Protein AF-A0A1J3E693-F1 (afdb_monomer_lite)

InterPro domains:
  IPR024088 Tyrosine-tRNA ligase, bacterial-type [PTHR11766] (1-87)

pLDDT: mean 84.68, std 16.0, range [36.47, 97.88]

Foldseek 3Di:
DLLVLCVPQAPDDPVVSVVVVVLVPDPPRDPCPSVVVSCLRNQCVPPNPVSSVLVVLLVQQPDPPDPDPDDPVSCVVVVVVDPDDDD

Radius of gyration: 16.08 Å; chains: 1; bounding box: 40×28×39 Å

Sequence (87 aa):
DVLRFLKTLTFLSLDEIKVLEDQMGKPGYVPNTAQIKLAEEVTRFVHGEEGLKEAIKATEALRPGAETKLDWNLIERIAEDIPSCSL

Structure (mmCIF, N/CA/C/O backbone):
data_AF-A0A1J3E693-F1
#
_entry.id   AF-A0A1J3E693-F1
#
loop_
_atom_site.group_PDB
_atom_site.id
_atom_site.type_symbol
_atom_site.label_atom_id
_atom_site.label_alt_id
_atom_site.label_comp_id
_atom_site.label_asym_id
_atom_site.label_entity_id
_atom_site.label_seq_id
_atom_site.pdbx_PDB_ins_code
_atom_site.Cartn_x
_atom_site.Cartn_y
_atom_site.Cartn_z
_atom_site.occupancy
_atom_site.B_iso_or_equiv
_atom_site.auth_seq_id
_atom_site.auth_comp_id
_atom_site.auth_asym_id
_atom_site.auth_atom_id
_atom_site.pdbx_PDB_model_num
ATOM 1 N N . ASP A 1 1 ? -5.306 12.387 2.841 1.00 91.88 1 ASP A N 1
ATOM 2 C CA . ASP A 1 1 ? -5.936 11.686 1.693 1.00 91.88 1 ASP A CA 1
ATOM 3 C C . ASP A 1 1 ? -5.811 10.169 1.670 1.00 91.88 1 ASP A C 1
ATOM 5 O O . ASP A 1 1 ? -6.769 9.524 1.267 1.00 91.88 1 ASP A O 1
ATOM 9 N N . VAL A 1 2 ? -4.688 9.580 2.093 1.00 95.69 2 VAL A N 1
ATOM 10 C CA . VAL A 1 2 ? -4.412 8.139 1.907 1.00 95.69 2 VAL A CA 1
ATOM 11 C C . VAL A 1 2 ? -5.540 7.194 2.354 1.00 95.69 2 VAL A C 1
ATOM 13 O O . VAL A 1 2 ? -5.914 6.306 1.599 1.00 95.69 2 VAL A O 1
ATOM 16 N N . LEU A 1 3 ? -6.168 7.430 3.513 1.00 96.06 3 LEU A N 1
ATOM 17 C CA . LEU A 1 3 ? -7.280 6.600 3.999 1.00 96.06 3 LEU A CA 1
ATOM 18 C C . LEU A 1 3 ? -8.520 6.676 3.097 1.00 96.06 3 LEU A C 1
ATOM 20 O O . LEU A 1 3 ? -9.193 5.674 2.880 1.00 96.06 3 LEU A O 1
ATOM 24 N N . ARG A 1 4 ? -8.816 7.855 2.535 1.00 97.06 4 ARG A N 1
ATOM 25 C CA . ARG A 1 4 ? -9.909 8.031 1.567 1.00 97.06 4 ARG A CA 1
ATOM 26 C C . ARG A 1 4 ? -9.611 7.263 0.282 1.00 97.06 4 ARG A C 1
ATOM 28 O O . ARG A 1 4 ? -10.507 6.622 -0.259 1.00 97.06 4 ARG A O 1
ATOM 35 N N . PHE A 1 5 ? -8.367 7.303 -0.186 1.00 97.75 5 PHE A N 1
ATOM 36 C CA . PHE A 1 5 ? -7.954 6.559 -1.372 1.00 97.75 5 PHE A CA 1
ATOM 37 C C . PHE A 1 5 ? -7.979 5.050 -1.154 1.00 97.75 5 PHE A C 1
ATOM 39 O O . PHE A 1 5 ? -8.518 4.359 -2.008 1.00 97.75 5 PHE A O 1
ATOM 46 N N . LEU A 1 6 ? -7.534 4.546 -0.000 1.00 97.50 6 LEU A N 1
ATOM 47 C CA . LEU A 1 6 ? -7.683 3.127 0.344 1.00 97.50 6 LEU A CA 1
ATOM 48 C C . LEU A 1 6 ? -9.155 2.692 0.260 1.00 97.50 6 LEU A C 1
ATOM 50 O O . LEU A 1 6 ? -9.461 1.701 -0.391 1.00 97.50 6 LEU A O 1
ATOM 54 N N . LYS A 1 7 ? -10.081 3.490 0.808 1.00 97.25 7 LYS A N 1
ATOM 55 C CA . LYS A 1 7 ? -11.529 3.203 0.763 1.00 97.25 7 LYS A CA 1
ATOM 56 C C . LYS A 1 7 ? -12.147 3.270 -0.642 1.00 97.25 7 LYS A C 1
ATOM 58 O O . LYS A 1 7 ? -13.224 2.723 -0.837 1.00 97.25 7 LYS A O 1
ATOM 63 N N . THR A 1 8 ? -11.525 3.977 -1.589 1.00 97.00 8 THR A N 1
ATOM 64 C CA . THR A 1 8 ? -12.130 4.268 -2.909 1.00 97.00 8 THR A CA 1
ATOM 65 C C . THR A 1 8 ? -11.469 3.504 -4.056 1.00 97.00 8 THR A C 1
ATOM 67 O O . THR A 1 8 ? -12.125 3.208 -5.048 1.00 97.00 8 THR A O 1
ATOM 70 N N . LEU A 1 9 ? -10.170 3.220 -3.948 1.00 96.00 9 LEU A N 1
ATOM 71 C CA . LEU A 1 9 ? -9.339 2.680 -5.030 1.00 96.00 9 LEU A CA 1
ATOM 72 C C . LEU A 1 9 ? -8.885 1.239 -4.780 1.00 96.00 9 LEU A C 1
ATOM 74 O O . LEU A 1 9 ? -8.196 0.672 -5.621 1.00 96.00 9 LEU A O 1
ATOM 78 N N . THR A 1 10 ? -9.222 0.658 -3.628 1.00 96.38 10 THR A N 1
ATOM 79 C CA . THR A 1 10 ? -8.796 -0.697 -3.259 1.00 96.38 10 THR A CA 1
ATOM 80 C C . THR A 1 10 ? -9.986 -1.542 -2.826 1.00 96.38 10 THR A C 1
ATOM 82 O O . THR A 1 10 ? -11.046 -1.018 -2.489 1.00 96.38 10 THR A O 1
ATOM 85 N N . PHE A 1 11 ? -9.788 -2.858 -2.813 1.00 95.62 11 PHE A N 1
ATOM 86 C CA . PHE A 1 11 ? -10.773 -3.836 -2.344 1.00 95.62 11 PHE A CA 1
ATOM 87 C C . PHE A 1 11 ? -10.543 -4.260 -0.887 1.00 95.62 11 PHE A C 1
ATOM 89 O O . PHE A 1 11 ? -11.090 -5.271 -0.451 1.00 95.62 11 PHE A O 1
ATOM 96 N N . LEU A 1 12 ? -9.725 -3.514 -0.135 1.00 96.00 12 LEU A N 1
ATOM 97 C CA . LEU A 1 12 ? -9.510 -3.781 1.284 1.00 96.00 12 LEU A CA 1
ATOM 98 C C . LEU A 1 12 ? -10.810 -3.601 2.067 1.00 96.00 12 LEU A C 1
ATOM 100 O O . LEU A 1 12 ? -11.615 -2.705 1.789 1.00 96.00 12 LEU A O 1
ATOM 104 N N . SER A 1 13 ? -10.992 -4.433 3.087 1.00 97.50 13 SER A N 1
ATOM 105 C CA . SER A 1 13 ? -12.132 -4.292 3.984 1.00 97.50 13 SER A CA 1
ATOM 106 C C . SER A 1 13 ? -12.028 -3.006 4.812 1.00 97.50 13 SER A C 1
ATOM 108 O O . SER A 1 13 ? -10.941 -2.510 5.123 1.00 97.50 13 SER A O 1
ATOM 110 N N . LEU A 1 14 ? -13.178 -2.461 5.221 1.00 96.06 14 LEU A N 1
ATOM 111 C CA . LEU A 1 14 ? -13.200 -1.280 6.087 1.00 96.06 14 LEU A CA 1
ATOM 112 C C . LEU A 1 14 ? -12.528 -1.541 7.442 1.00 96.06 14 LEU A C 1
ATOM 114 O O . LEU A 1 14 ? -11.955 -0.613 8.008 1.00 96.06 14 LEU A O 1
ATOM 118 N N . ASP A 1 15 ? -12.556 -2.783 7.929 1.00 97.31 15 ASP A N 1
ATOM 119 C CA . ASP A 1 15 ? -11.879 -3.182 9.163 1.00 97.31 15 ASP A CA 1
ATOM 120 C C . ASP A 1 15 ? -10.353 -3.125 9.015 1.00 97.31 15 ASP A C 1
ATOM 122 O O . ASP A 1 15 ? -9.679 -2.567 9.880 1.00 97.31 15 ASP A O 1
ATOM 126 N N . GLU A 1 16 ? -9.793 -3.603 7.899 1.00 96.19 16 GLU A N 1
ATOM 127 C CA . GLU A 1 16 ? -8.353 -3.482 7.623 1.00 96.19 16 GLU A CA 1
ATOM 128 C C . GLU A 1 16 ? -7.912 -2.019 7.534 1.00 96.19 16 GLU A C 1
ATOM 130 O O . GLU A 1 16 ? -6.892 -1.627 8.110 1.00 96.19 16 GLU A O 1
ATOM 135 N N . ILE A 1 17 ? -8.704 -1.184 6.856 1.00 96.44 17 ILE A N 1
ATOM 136 C CA . ILE A 1 17 ? -8.419 0.251 6.744 1.00 96.44 17 ILE A CA 1
ATOM 137 C C . ILE A 1 17 ? -8.507 0.926 8.118 1.00 96.44 17 ILE A C 1
ATOM 139 O O . ILE A 1 17 ? -7.703 1.809 8.418 1.00 96.44 17 ILE A O 1
ATOM 143 N N . LYS A 1 18 ? -9.444 0.498 8.970 1.00 96.06 18 LYS A N 1
ATOM 144 C CA . LYS A 1 18 ? -9.586 1.008 10.337 1.00 96.06 18 LYS A CA 1
ATOM 145 C C . LYS A 1 18 ? -8.392 0.636 11.215 1.00 96.06 18 LYS A C 1
ATOM 147 O O . LYS A 1 18 ? -7.911 1.480 11.960 1.00 96.06 18 LYS A O 1
ATOM 152 N N . VAL A 1 19 ? -7.861 -0.582 11.092 1.00 95.19 19 VAL A N 1
ATOM 153 C CA . VAL A 1 19 ? -6.629 -0.974 11.800 1.00 95.19 19 VAL A CA 1
ATOM 154 C C . VAL A 1 19 ? -5.458 -0.078 11.393 1.00 95.19 19 VAL A C 1
ATOM 156 O O . VAL A 1 19 ? -4.708 0.374 12.258 1.00 95.19 19 VAL A O 1
ATOM 159 N N . LEU A 1 20 ? -5.318 0.216 10.098 1.00 94.31 20 LEU A N 1
ATOM 160 C CA . LEU A 1 20 ? -4.311 1.152 9.586 1.00 94.31 20 LEU A CA 1
ATOM 161 C C . LEU A 1 20 ? -4.501 2.569 10.145 1.00 94.31 20 LEU A C 1
ATOM 163 O O . LEU A 1 20 ? -3.536 3.181 10.600 1.00 94.31 20 LEU A O 1
ATOM 167 N N . GLU A 1 21 ? -5.734 3.072 10.156 1.00 95.06 21 GLU A N 1
ATOM 168 C CA . GLU A 1 21 ? -6.089 4.374 10.735 1.00 95.06 21 GLU A CA 1
ATOM 169 C C . GLU A 1 21 ? -5.742 4.447 12.232 1.00 95.06 21 GLU A C 1
ATOM 171 O O . GLU A 1 21 ? -5.081 5.390 12.671 1.00 95.06 21 GLU A O 1
ATOM 176 N N . ASP A 1 22 ? -6.080 3.411 13.000 1.00 94.75 22 ASP A N 1
ATOM 177 C CA . ASP A 1 22 ? -5.761 3.324 14.427 1.00 94.75 22 ASP A CA 1
ATOM 178 C C . ASP A 1 22 ? -4.247 3.232 14.677 1.00 94.75 22 ASP A C 1
ATOM 180 O O . ASP A 1 22 ? -3.740 3.767 15.667 1.00 94.75 22 ASP A O 1
ATOM 184 N N . GLN A 1 23 ? -3.502 2.541 13.808 1.00 93.44 23 GLN A N 1
ATOM 185 C CA . GLN A 1 23 ? -2.043 2.437 13.898 1.00 93.44 23 GLN A CA 1
ATOM 186 C C . GLN A 1 23 ? -1.350 3.770 13.619 1.00 93.44 23 GLN A C 1
ATOM 188 O O . GLN A 1 23 ? -0.371 4.079 14.295 1.00 93.44 23 GLN A O 1
ATOM 193 N N . MET A 1 24 ? -1.864 4.576 12.685 1.00 91.94 24 MET A N 1
ATOM 194 C CA . MET A 1 24 ? -1.307 5.896 12.363 1.00 91.94 24 MET A CA 1
ATOM 195 C C . MET A 1 24 ? -1.266 6.844 13.569 1.00 91.94 24 MET A C 1
ATOM 197 O O . MET A 1 24 ? -0.383 7.695 13.645 1.00 91.94 24 MET A O 1
ATOM 201 N N . GLY A 1 25 ? -2.196 6.695 14.517 1.00 89.00 25 GLY A N 1
ATOM 202 C CA . GLY A 1 25 ? -2.242 7.495 15.745 1.00 89.00 25 GLY A CA 1
ATOM 20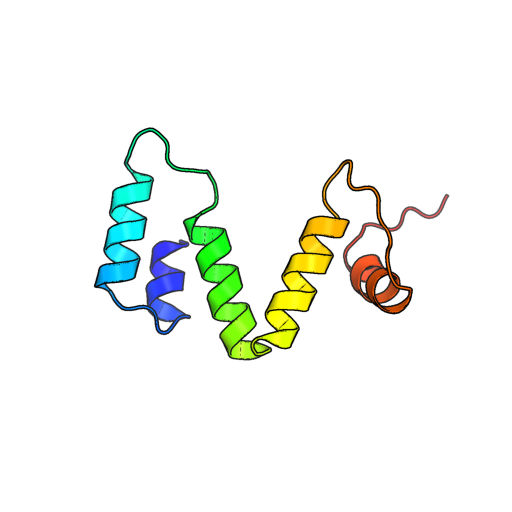3 C C . GLY A 1 25 ? -1.343 6.991 16.879 1.00 89.00 25 GLY A C 1
ATOM 204 O O . GLY A 1 25 ? -1.260 7.644 17.921 1.00 89.00 25 GLY A O 1
ATOM 205 N N . LYS A 1 26 ? -0.694 5.830 16.724 1.00 93.94 26 LYS A N 1
ATOM 206 C CA . LYS A 1 26 ? 0.069 5.186 17.802 1.00 93.94 26 LYS A CA 1
ATOM 207 C C . LYS A 1 26 ? 1.559 5.536 17.749 1.00 93.94 26 LYS A C 1
ATOM 209 O O . LYS A 1 26 ? 2.142 5.641 16.667 1.00 93.94 26 LYS A O 1
ATOM 214 N N . PRO A 1 27 ? 2.217 5.654 18.918 1.00 89.25 27 PRO A N 1
ATOM 215 C CA . PRO A 1 27 ? 3.668 5.753 18.970 1.00 89.25 27 PRO A CA 1
ATOM 216 C C . PRO A 1 27 ? 4.296 4.496 18.353 1.00 89.25 27 PRO A C 1
ATOM 218 O O . PRO A 1 27 ? 3.873 3.378 18.642 1.00 89.25 27 PRO A O 1
ATOM 221 N N . GLY A 1 28 ? 5.295 4.688 17.490 1.00 90.19 28 GLY A N 1
ATOM 222 C CA . GLY A 1 28 ? 5.935 3.602 16.738 1.00 90.19 28 GLY A CA 1
ATOM 223 C C . GLY A 1 28 ? 5.349 3.350 15.347 1.00 90.19 28 GLY A C 1
ATOM 224 O O . GLY A 1 28 ? 5.800 2.431 14.668 1.00 90.19 28 GLY A O 1
ATOM 225 N N . TYR A 1 29 ? 4.387 4.161 14.895 1.00 91.69 29 TYR A N 1
ATOM 226 C CA . TYR A 1 29 ? 3.942 4.121 13.505 1.00 91.69 29 TYR A CA 1
ATOM 227 C C . TYR A 1 29 ? 5.106 4.395 12.547 1.00 91.69 29 TYR A C 1
ATOM 229 O O . TYR A 1 29 ? 5.783 5.423 12.640 1.00 91.69 29 TYR A O 1
ATOM 237 N N . VAL A 1 30 ? 5.319 3.480 11.603 1.00 93.62 30 VAL A N 1
ATOM 238 C CA . VAL A 1 30 ? 6.326 3.654 10.558 1.00 93.62 30 VAL A CA 1
ATOM 239 C C . VAL A 1 30 ? 5.775 4.636 9.518 1.00 93.62 30 VAL A C 1
ATOM 241 O O . VAL A 1 30 ? 4.697 4.392 8.959 1.00 93.62 30 VAL A O 1
ATOM 244 N N . PRO A 1 31 ? 6.479 5.747 9.231 1.00 91.88 31 PRO A N 1
ATOM 245 C CA . PRO A 1 31 ? 6.047 6.697 8.217 1.00 91.88 31 PRO A CA 1
ATOM 246 C C . PRO A 1 31 ? 5.771 6.009 6.880 1.00 91.88 31 PRO A C 1
ATOM 248 O O . PRO A 1 31 ? 6.464 5.074 6.491 1.00 91.88 31 PRO A O 1
ATOM 251 N N . ASN A 1 32 ? 4.767 6.505 6.162 1.00 92.94 32 ASN A N 1
ATOM 252 C CA . ASN A 1 32 ? 4.364 6.018 4.841 1.00 92.94 32 ASN A CA 1
ATOM 253 C C . ASN A 1 32 ? 3.746 4.609 4.782 1.00 92.94 32 ASN A C 1
ATOM 255 O O . ASN A 1 32 ? 3.421 4.172 3.685 1.00 92.94 32 ASN A O 1
ATOM 259 N N . THR A 1 33 ? 3.506 3.919 5.904 1.00 95.06 33 THR A N 1
ATOM 260 C CA . THR A 1 33 ? 2.903 2.565 5.892 1.00 95.06 33 THR A CA 1
ATOM 261 C C . THR A 1 33 ? 1.591 2.508 5.101 1.00 95.06 33 THR A C 1
ATOM 263 O O . THR A 1 33 ? 1.439 1.681 4.204 1.00 95.06 33 THR A O 1
ATOM 266 N N . ALA A 1 34 ? 0.654 3.423 5.370 1.00 95.81 34 ALA A N 1
ATOM 267 C CA . ALA A 1 34 ? -0.613 3.488 4.642 1.00 95.81 34 ALA A CA 1
ATOM 268 C C . ALA A 1 34 ? -0.428 3.826 3.152 1.00 95.81 34 ALA A C 1
ATOM 270 O O . ALA A 1 34 ? -1.168 3.328 2.305 1.00 95.81 34 A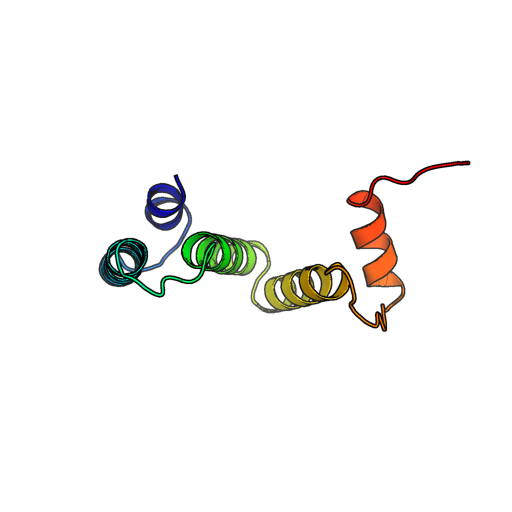LA A O 1
ATOM 271 N N . GLN A 1 35 ? 0.553 4.670 2.825 1.00 96.44 35 GLN A N 1
ATOM 272 C CA . GLN A 1 35 ? 0.863 5.075 1.455 1.00 96.44 35 GLN A CA 1
ATOM 273 C C . GLN A 1 35 ? 1.463 3.917 0.656 1.00 96.44 35 GLN A C 1
ATOM 275 O O . GLN A 1 35 ? 1.053 3.697 -0.480 1.00 96.44 35 GLN A O 1
ATOM 280 N N . ILE A 1 36 ? 2.377 3.157 1.263 1.00 95.81 36 ILE A N 1
ATOM 281 C CA . ILE A 1 36 ? 2.964 1.950 0.674 1.00 95.81 36 ILE A CA 1
ATOM 282 C C . ILE A 1 36 ? 1.859 0.930 0.414 1.00 95.81 36 ILE A C 1
ATOM 284 O O . ILE A 1 36 ? 1.718 0.470 -0.713 1.00 95.81 36 ILE A O 1
ATOM 288 N N . LYS A 1 37 ? 0.994 0.671 1.403 1.00 96.75 37 LYS A N 1
ATOM 289 C CA . LYS A 1 37 ? -0.132 -0.255 1.232 1.00 96.75 37 LYS A CA 1
ATOM 290 C C . LYS A 1 37 ? -1.056 0.162 0.084 1.00 96.75 37 LYS A C 1
ATOM 292 O O . LYS A 1 37 ? -1.456 -0.674 -0.716 1.00 96.75 37 LYS A O 1
ATOM 297 N N . LEU A 1 38 ? -1.372 1.454 -0.031 1.00 97.88 38 LEU A N 1
ATOM 298 C CA . LEU A 1 38 ? -2.166 1.973 -1.148 1.00 97.88 38 LEU A CA 1
ATOM 299 C C . LEU A 1 38 ? -1.473 1.732 -2.497 1.00 97.88 38 LEU A C 1
ATOM 301 O O . LEU A 1 38 ? -2.123 1.273 -3.433 1.00 97.88 38 LEU A O 1
ATOM 305 N N . ALA A 1 39 ? -0.177 2.038 -2.595 1.00 96.94 39 ALA A N 1
ATOM 306 C CA . ALA A 1 39 ? 0.594 1.835 -3.818 1.00 96.94 39 ALA A CA 1
ATOM 307 C C . ALA A 1 39 ? 0.646 0.352 -4.212 1.00 96.94 39 ALA A C 1
ATOM 309 O O . ALA A 1 39 ? 0.461 0.031 -5.385 1.00 96.94 39 ALA A O 1
ATOM 310 N N . GLU A 1 40 ? 0.821 -0.547 -3.243 1.00 96.94 40 GLU A N 1
ATOM 311 C CA . GLU A 1 40 ? 0.816 -1.993 -3.468 1.00 96.94 40 GLU A CA 1
ATOM 312 C C . GLU A 1 40 ? -0.526 -2.485 -4.013 1.00 96.94 40 GLU A C 1
ATOM 314 O O . GLU A 1 40 ? -0.555 -3.167 -5.037 1.00 96.94 40 GLU A O 1
ATOM 319 N N . GLU A 1 41 ? -1.639 -2.127 -3.365 1.00 97.69 41 GLU A N 1
ATOM 320 C CA . GLU A 1 41 ? -2.965 -2.599 -3.777 1.00 97.69 41 GLU A CA 1
ATOM 321 C C . GLU A 1 41 ? -3.368 -2.056 -5.151 1.00 97.69 41 GLU A C 1
ATOM 323 O O . GLU A 1 41 ? -3.879 -2.805 -5.983 1.00 97.69 41 GLU A O 1
ATOM 328 N N . VAL A 1 42 ? -3.103 -0.776 -5.425 1.00 97.25 42 VAL A N 1
ATOM 329 C CA . VAL A 1 42 ? -3.429 -0.173 -6.725 1.00 97.25 42 VAL A CA 1
ATOM 330 C C . VAL A 1 42 ? -2.548 -0.757 -7.830 1.00 97.25 42 VAL A C 1
ATOM 332 O O . VAL A 1 42 ? -3.059 -1.120 -8.890 1.00 97.25 42 VAL A O 1
ATOM 335 N N . T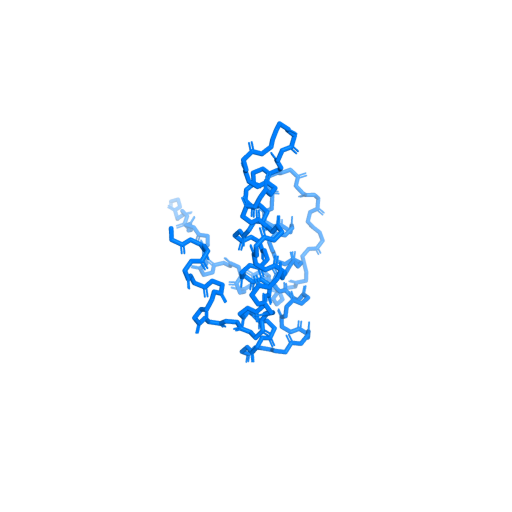HR A 1 43 ? -1.244 -0.916 -7.587 1.00 96.88 43 THR A N 1
ATOM 336 C CA . THR A 1 43 ? -0.328 -1.504 -8.577 1.00 96.88 43 THR A CA 1
ATOM 337 C C . THR A 1 43 ? -0.684 -2.959 -8.849 1.00 96.88 43 THR A C 1
ATOM 339 O O . THR A 1 43 ? -0.753 -3.356 -10.010 1.00 96.88 43 THR A O 1
ATOM 342 N N . ARG A 1 44 ? -0.995 -3.743 -7.808 1.00 97.00 44 ARG A N 1
ATOM 343 C CA . ARG A 1 44 ? -1.469 -5.124 -7.969 1.00 97.00 44 ARG A CA 1
ATOM 344 C C . ARG A 1 44 ? -2.774 -5.180 -8.752 1.00 97.00 44 ARG A C 1
ATOM 346 O O . ARG A 1 44 ? -2.936 -6.055 -9.597 1.00 97.00 44 ARG A O 1
ATOM 353 N N . PHE A 1 45 ? -3.697 -4.261 -8.489 1.00 95.62 45 PHE A N 1
ATOM 354 C CA . PHE A 1 45 ? -4.983 -4.235 -9.175 1.00 95.62 45 PHE A CA 1
ATOM 355 C C . PHE A 1 45 ? -4.843 -3.934 -10.675 1.00 95.62 45 PHE A C 1
ATOM 357 O O . PHE A 1 45 ? -5.506 -4.578 -11.484 1.00 95.62 45 PHE A O 1
ATOM 364 N N . VAL A 1 46 ? -3.967 -2.998 -11.055 1.00 97.12 46 VAL A N 1
ATOM 365 C CA . VAL A 1 46 ? -3.793 -2.580 -12.460 1.00 97.12 46 VAL A CA 1
ATOM 366 C C . VAL A 1 46 ? -2.815 -3.477 -13.228 1.00 97.12 46 VAL A C 1
ATOM 368 O O . VAL A 1 46 ? -3.053 -3.792 -14.392 1.00 97.12 46 VAL A O 1
ATOM 371 N N . HIS A 1 47 ? -1.718 -3.892 -12.592 1.00 94.31 47 HIS A N 1
ATOM 372 C CA . HIS A 1 47 ? -0.586 -4.563 -13.245 1.00 94.31 47 HIS A CA 1
ATOM 373 C C . HIS A 1 47 ? -0.384 -6.020 -12.803 1.00 94.31 47 HIS A C 1
ATOM 375 O O . HIS A 1 47 ? 0.531 -6.694 -13.284 1.00 94.31 47 HIS A O 1
ATOM 381 N N . GLY A 1 48 ? -1.226 -6.529 -11.902 1.00 95.38 48 GLY A N 1
ATOM 382 C CA . GLY A 1 48 ? -1.083 -7.865 -11.338 1.00 95.38 48 GLY A CA 1
ATOM 383 C C . GLY A 1 48 ? 0.120 -7.998 -10.402 1.00 95.38 48 GLY A C 1
ATOM 384 O O . GLY A 1 48 ? 0.838 -7.045 -10.098 1.00 95.38 48 GLY A O 1
ATOM 385 N N . GLU A 1 49 ? 0.347 -9.223 -9.936 1.00 96.56 49 GLU A N 1
ATOM 386 C CA . GLU A 1 49 ? 1.387 -9.515 -8.945 1.00 96.56 49 GLU A CA 1
ATOM 387 C C . GLU A 1 49 ? 2.810 -9.338 -9.504 1.00 96.56 49 GLU A C 1
ATOM 389 O O . GLU A 1 49 ? 3.706 -8.875 -8.802 1.00 96.56 49 GLU A O 1
ATOM 394 N N . GLU A 1 50 ? 3.027 -9.656 -10.783 1.00 93.81 50 GLU A N 1
ATOM 395 C CA . GLU A 1 50 ? 4.339 -9.491 -11.422 1.00 93.81 50 GLU A CA 1
ATOM 396 C C . GLU A 1 50 ? 4.703 -8.013 -11.604 1.00 93.81 50 GLU A C 1
ATOM 398 O O . GLU A 1 50 ? 5.831 -7.622 -11.303 1.00 93.81 50 GLU A O 1
ATOM 403 N N . GLY A 1 51 ? 3.738 -7.172 -11.996 1.00 93.50 51 GLY A N 1
ATOM 404 C CA . GLY A 1 51 ? 3.952 -5.728 -12.094 1.00 93.50 51 GLY A CA 1
ATOM 405 C C . GLY A 1 51 ? 4.244 -5.084 -10.739 1.00 93.50 51 GLY A C 1
ATOM 406 O O . GLY A 1 51 ? 5.121 -4.228 -10.639 1.00 93.50 51 GLY A O 1
ATOM 407 N N . LEU A 1 52 ? 3.582 -5.549 -9.673 1.00 95.88 52 LEU A N 1
ATOM 408 C CA . LEU A 1 52 ? 3.897 -5.114 -8.313 1.00 95.88 52 LEU A CA 1
ATOM 409 C C . LEU A 1 52 ? 5.340 -5.464 -7.922 1.00 95.88 52 LEU A C 1
ATOM 411 O O . LEU A 1 52 ? 6.071 -4.604 -7.429 1.00 95.88 52 LEU A O 1
ATOM 415 N N . LYS A 1 53 ? 5.773 -6.708 -8.157 1.00 94.12 53 LYS A N 1
ATOM 416 C CA . LYS A 1 53 ? 7.147 -7.139 -7.846 1.00 94.12 53 LYS A CA 1
ATOM 417 C C . LYS A 1 53 ? 8.188 -6.315 -8.593 1.00 94.12 53 LYS A C 1
ATOM 419 O O . LYS A 1 53 ? 9.220 -5.975 -8.018 1.00 94.12 53 LYS A O 1
ATOM 424 N N . GLU A 1 54 ? 7.939 -6.015 -9.863 1.00 92.31 54 GLU A N 1
ATOM 425 C CA . GLU A 1 54 ? 8.835 -5.182 -10.662 1.00 92.31 54 GLU A CA 1
ATOM 426 C C . GLU A 1 54 ? 8.918 -3.754 -10.106 1.00 92.31 54 GLU A C 1
ATOM 428 O O . GLU A 1 54 ? 10.021 -3.245 -9.907 1.00 92.31 54 GLU A O 1
ATOM 433 N N . ALA A 1 55 ? 7.779 -3.143 -9.766 1.00 91.50 55 ALA A N 1
ATOM 434 C CA . ALA A 1 55 ? 7.733 -1.801 -9.185 1.00 91.50 55 ALA A CA 1
ATOM 435 C C . ALA A 1 55 ? 8.472 -1.714 -7.836 1.00 91.50 55 ALA A C 1
ATOM 437 O O . ALA A 1 55 ? 9.199 -0.747 -7.587 1.00 91.50 55 ALA A O 1
ATOM 438 N N . ILE A 1 56 ? 8.344 -2.738 -6.984 1.00 92.12 56 ILE A N 1
ATOM 439 C CA . ILE A 1 56 ? 9.080 -2.820 -5.713 1.00 92.12 56 ILE A CA 1
ATOM 440 C C . ILE A 1 56 ? 10.586 -2.898 -5.982 1.00 92.12 56 ILE A C 1
ATOM 442 O O . ILE A 1 56 ? 11.340 -2.095 -5.434 1.00 92.12 56 ILE A O 1
ATOM 446 N N . LYS A 1 57 ? 11.024 -3.791 -6.880 1.00 90.00 57 LYS A N 1
ATOM 447 C CA . LYS A 1 57 ? 12.446 -3.920 -7.247 1.00 90.00 57 LYS A CA 1
ATOM 448 C C . LYS A 1 57 ? 13.022 -2.618 -7.803 1.00 90.00 57 LYS A C 1
ATOM 450 O O . LYS A 1 57 ? 14.128 -2.240 -7.428 1.00 90.00 57 LYS A O 1
ATOM 455 N N . ALA A 1 58 ? 12.280 -1.931 -8.673 1.00 87.31 58 ALA A N 1
ATOM 456 C CA . ALA A 1 58 ? 12.682 -0.637 -9.219 1.00 87.31 58 ALA A CA 1
ATOM 457 C C . ALA A 1 58 ? 12.874 0.402 -8.104 1.00 87.31 58 ALA A C 1
ATOM 459 O O . ALA A 1 58 ? 13.906 1.069 -8.034 1.00 87.31 58 ALA A O 1
ATOM 460 N N . THR A 1 59 ? 11.907 0.485 -7.187 1.00 87.88 59 THR A N 1
ATOM 461 C CA . THR A 1 59 ? 11.933 1.414 -6.048 1.00 87.88 59 THR A CA 1
ATOM 462 C C . THR A 1 59 ? 13.107 1.131 -5.106 1.00 87.88 59 THR A C 1
ATOM 464 O O . THR A 1 59 ? 13.770 2.058 -4.641 1.00 87.88 59 THR A O 1
ATOM 467 N N . GLU A 1 60 ? 13.400 -0.143 -4.836 1.00 86.69 60 GLU A N 1
ATOM 468 C CA . GLU A 1 60 ? 14.538 -0.552 -4.007 1.00 86.69 60 GLU A CA 1
ATOM 469 C C . GLU A 1 60 ? 15.880 -0.238 -4.676 1.00 86.69 60 GLU A C 1
ATOM 471 O O . GLU A 1 60 ? 16.790 0.264 -4.015 1.00 86.69 60 GLU A O 1
ATOM 476 N N . ALA A 1 61 ? 15.989 -0.479 -5.984 1.00 82.31 61 ALA A N 1
ATOM 477 C CA . ALA A 1 61 ? 17.184 -0.181 -6.767 1.00 82.31 61 ALA A CA 1
ATOM 478 C C . ALA A 1 61 ? 17.485 1.326 -6.837 1.00 82.31 61 ALA A C 1
ATOM 480 O O . ALA A 1 61 ? 18.646 1.731 -6.841 1.00 82.31 61 ALA A O 1
ATOM 481 N N . LEU A 1 62 ? 16.445 2.158 -6.848 1.00 80.25 62 LEU A N 1
ATOM 482 C CA . LEU A 1 62 ? 16.551 3.618 -6.862 1.00 80.25 62 LEU A CA 1
ATOM 483 C C . LEU A 1 62 ? 16.882 4.236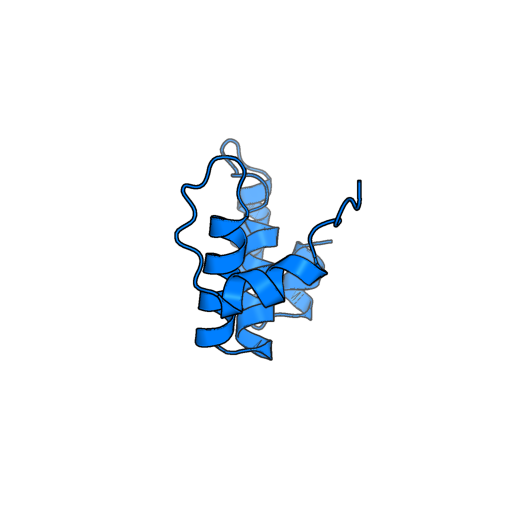 -5.501 1.00 80.25 62 LEU A C 1
ATOM 485 O O . LEU A 1 62 ? 17.115 5.446 -5.405 1.00 80.25 62 LEU A O 1
ATOM 489 N N . ARG A 1 63 ? 16.890 3.441 -4.429 1.00 81.06 63 ARG A N 1
ATOM 490 C CA . ARG A 1 63 ? 17.131 3.960 -3.088 1.00 81.06 63 ARG A CA 1
ATOM 491 C C . ARG A 1 63 ? 18.577 4.473 -2.966 1.00 81.06 63 ARG A C 1
ATOM 493 O O . ARG A 1 63 ? 19.512 3.750 -3.314 1.00 81.06 63 ARG A O 1
ATOM 500 N N . PRO A 1 64 ? 18.800 5.678 -2.404 1.00 73.44 64 PRO A N 1
ATOM 501 C CA . PRO A 1 64 ? 20.148 6.192 -2.173 1.00 73.44 64 PRO A CA 1
ATOM 502 C C . PRO A 1 64 ? 21.002 5.199 -1.369 1.00 73.44 64 PRO A C 1
ATOM 504 O O . PRO A 1 64 ? 20.629 4.821 -0.257 1.00 73.44 64 PRO A O 1
ATOM 507 N N . GLY A 1 65 ? 22.141 4.782 -1.934 1.00 65.75 65 GLY A N 1
ATOM 508 C CA . GLY A 1 65 ? 23.061 3.815 -1.320 1.00 65.75 65 GLY A CA 1
ATOM 509 C C . GLY A 1 65 ? 22.833 2.342 -1.689 1.00 65.75 65 GLY A C 1
ATOM 510 O O . GLY A 1 65 ? 23.492 1.484 -1.107 1.00 65.75 65 GLY A O 1
ATOM 511 N N . ALA A 1 66 ? 21.935 2.022 -2.626 1.00 64.00 66 ALA A N 1
ATOM 512 C CA . ALA A 1 66 ? 21.772 0.657 -3.129 1.00 64.00 66 ALA A CA 1
ATOM 513 C C . ALA A 1 66 ? 22.925 0.245 -4.074 1.00 64.00 66 ALA A C 1
ATOM 515 O O . ALA A 1 66 ? 23.206 0.932 -5.057 1.00 64.00 66 ALA A O 1
ATOM 516 N N . GLU A 1 67 ? 23.567 -0.902 -3.809 1.00 55.78 67 GLU A N 1
ATOM 517 C CA . GLU A 1 67 ? 24.483 -1.566 -4.752 1.00 55.78 67 GLU A CA 1
ATOM 518 C C . GLU A 1 67 ? 23.662 -2.170 -5.898 1.00 55.78 67 GLU A C 1
ATOM 520 O O . GLU A 1 67 ? 23.117 -3.272 -5.817 1.00 55.78 67 GLU A O 1
ATOM 525 N N . THR A 1 68 ? 23.493 -1.402 -6.965 1.00 52.94 68 THR A N 1
ATOM 526 C CA . THR A 1 68 ? 22.569 -1.734 -8.043 1.00 52.94 68 THR A CA 1
ATOM 527 C C . THR A 1 68 ? 23.174 -2.754 -9.010 1.00 52.94 68 THR A C 1
ATOM 529 O O . THR A 1 68 ? 24.007 -2.427 -9.849 1.00 52.94 68 THR A O 1
ATOM 532 N N . LYS A 1 69 ? 22.709 -4.010 -8.945 1.00 51.38 69 LYS A N 1
ATOM 533 C CA . LYS A 1 69 ? 22.736 -4.939 -10.090 1.00 51.38 69 LYS A CA 1
ATOM 534 C C . LYS A 1 69 ? 21.468 -4.710 -10.910 1.00 51.38 69 LYS A C 1
ATOM 536 O O . LYS A 1 69 ? 20.487 -5.429 -10.753 1.00 51.38 69 LYS A O 1
ATOM 541 N N . LEU A 1 70 ? 21.455 -3.646 -11.704 1.00 53.72 70 LEU A N 1
ATOM 542 C CA . LEU A 1 70 ? 20.323 -3.327 -12.570 1.00 53.72 70 LEU A CA 1
ATOM 543 C C . LEU A 1 70 ? 20.438 -4.107 -13.887 1.00 53.72 70 LEU A C 1
ATOM 545 O O . LEU A 1 70 ? 21.429 -3.972 -14.602 1.00 53.72 70 LEU A O 1
ATOM 549 N N . ASP A 1 71 ? 19.421 -4.910 -14.205 1.00 57.72 71 ASP A N 1
ATOM 550 C CA . ASP A 1 71 ? 19.214 -5.442 -15.556 1.00 57.72 71 ASP A CA 1
ATOM 551 C C . ASP A 1 71 ? 18.929 -4.287 -16.530 1.00 57.72 71 ASP A C 1
ATOM 553 O O . ASP A 1 71 ? 18.226 -3.337 -16.183 1.00 57.72 71 ASP A O 1
ATOM 557 N N . TRP A 1 72 ? 19.441 -4.372 -17.761 1.00 62.31 72 TRP A N 1
ATOM 558 C CA . TRP A 1 72 ? 19.383 -3.293 -18.764 1.00 62.31 72 TRP A CA 1
ATOM 559 C C . TRP A 1 72 ? 17.970 -2.720 -18.983 1.00 62.31 72 TRP A C 1
ATOM 561 O O . TRP A 1 72 ? 17.787 -1.506 -19.011 1.00 62.31 72 TRP A O 1
ATOM 571 N N . ASN A 1 73 ? 16.956 -3.587 -19.038 1.00 63.59 73 ASN A N 1
ATOM 572 C CA . ASN A 1 73 ? 15.558 -3.175 -19.219 1.00 63.59 73 ASN A CA 1
ATOM 573 C C . ASN A 1 73 ? 15.019 -2.337 -18.047 1.00 63.59 73 ASN A C 1
ATOM 575 O O . ASN A 1 73 ? 14.157 -1.483 -18.238 1.00 63.59 73 ASN A O 1
ATOM 579 N N . LEU A 1 74 ? 15.515 -2.573 -16.829 1.00 64.00 74 LEU A N 1
ATOM 580 C CA . LEU A 1 74 ? 15.106 -1.824 -15.644 1.00 64.00 74 LEU A CA 1
ATOM 581 C C . LEU A 1 74 ? 15.730 -0.421 -15.641 1.00 64.00 74 LEU A C 1
ATOM 583 O O . LEU A 1 74 ? 15.078 0.529 -15.221 1.00 64.00 74 LEU A O 1
ATOM 587 N N . ILE A 1 75 ? 16.953 -0.278 -16.169 1.00 66.50 75 ILE A N 1
ATOM 588 C CA . ILE A 1 75 ? 17.620 1.023 -16.339 1.00 66.50 75 ILE A CA 1
ATOM 589 C C . ILE A 1 75 ? 16.840 1.907 -17.312 1.00 66.50 75 ILE A C 1
ATOM 591 O O . ILE A 1 75 ? 16.602 3.067 -16.995 1.00 66.50 75 ILE A O 1
ATOM 595 N N . GLU A 1 76 ? 16.416 1.371 -18.461 1.00 69.50 76 GLU A N 1
ATOM 596 C CA . GLU A 1 76 ? 15.649 2.135 -19.460 1.00 69.50 76 GLU A CA 1
ATOM 597 C C . GLU A 1 76 ? 14.350 2.700 -18.880 1.00 69.50 76 GLU A C 1
ATOM 599 O O . GLU A 1 76 ? 14.079 3.890 -19.016 1.00 69.50 76 GLU A O 1
ATOM 604 N N . ARG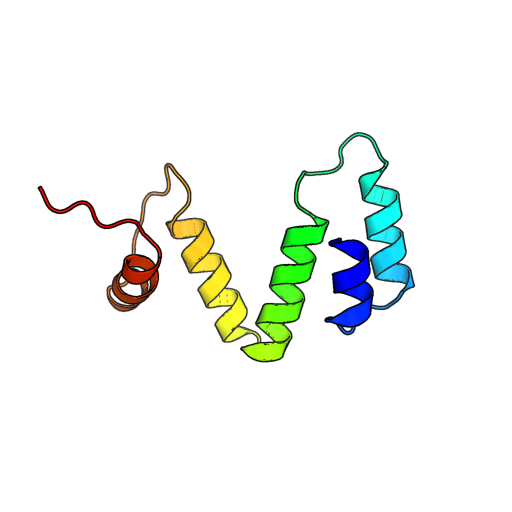 A 1 77 ? 13.581 1.870 -18.166 1.00 64.12 77 ARG A N 1
ATOM 605 C CA . ARG A 1 77 ? 12.312 2.299 -17.557 1.00 64.12 77 ARG A CA 1
ATOM 606 C C . ARG A 1 77 ? 12.504 3.340 -16.461 1.00 64.12 77 ARG A C 1
ATOM 608 O O . ARG A 1 77 ? 11.676 4.223 -16.300 1.00 64.12 77 ARG A O 1
ATOM 615 N N . ILE A 1 78 ? 13.586 3.223 -15.697 1.00 65.81 78 ILE A N 1
ATOM 616 C CA . ILE A 1 78 ? 13.910 4.159 -14.623 1.00 65.81 78 ILE A CA 1
ATOM 617 C C . ILE A 1 78 ? 14.463 5.481 -15.181 1.00 65.81 78 ILE A C 1
ATOM 619 O O . ILE A 1 78 ? 14.241 6.534 -14.587 1.00 65.81 78 ILE A O 1
ATOM 623 N N . ALA A 1 79 ? 15.178 5.451 -16.309 1.00 68.25 79 ALA A N 1
ATOM 624 C CA . ALA A 1 79 ? 15.795 6.634 -16.905 1.00 68.25 79 ALA A CA 1
ATOM 625 C C . ALA A 1 79 ? 14.776 7.715 -17.298 1.00 68.25 79 ALA A C 1
ATOM 627 O O . ALA A 1 79 ? 15.130 8.891 -17.294 1.00 68.25 79 ALA A O 1
ATOM 628 N N . GLU A 1 80 ? 13.527 7.341 -17.589 1.00 66.69 80 GLU A N 1
ATOM 629 C CA . GLU A 1 80 ? 12.446 8.297 -17.865 1.00 66.69 80 GLU A CA 1
ATOM 630 C C . GLU A 1 80 ? 12.023 9.103 -16.619 1.00 66.69 80 GLU A C 1
ATOM 632 O O . GLU A 1 80 ? 11.627 10.260 -16.749 1.00 66.69 80 GLU A O 1
ATOM 637 N N . ASP A 1 81 ? 12.161 8.530 -15.418 1.00 65.25 81 ASP A N 1
ATOM 638 C CA . ASP A 1 81 ? 11.753 9.146 -14.145 1.00 65.25 81 ASP A CA 1
ATOM 639 C C . ASP A 1 81 ? 12.906 9.858 -13.406 1.00 65.25 81 ASP A C 1
ATOM 641 O O . ASP A 1 81 ? 12.6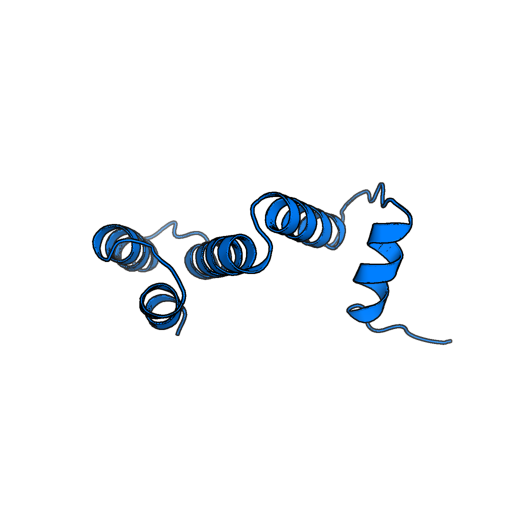74 10.614 -12.454 1.00 65.25 81 ASP A O 1
ATOM 645 N N . ILE A 1 82 ? 14.162 9.645 -13.820 1.00 67.31 82 ILE A N 1
ATOM 646 C CA . ILE A 1 82 ? 15.330 10.331 -13.247 1.00 67.31 82 ILE A CA 1
ATOM 647 C C . ILE A 1 82 ? 15.604 11.623 -14.036 1.00 67.31 82 ILE A C 1
ATOM 649 O O . ILE A 1 82 ? 15.740 11.571 -15.257 1.00 67.31 82 ILE A O 1
ATOM 653 N N . PRO A 1 83 ? 15.793 12.787 -13.379 1.00 58.09 83 PRO A N 1
ATOM 654 C CA . PRO A 1 83 ? 16.249 13.989 -14.070 1.00 58.09 83 PRO A CA 1
ATOM 655 C C . PRO A 1 83 ? 17.630 13.752 -14.699 1.00 58.09 83 PRO A C 1
ATOM 657 O O . PRO A 1 83 ? 18.649 13.688 -14.008 1.00 58.09 83 PRO A O 1
ATOM 660 N N . SER A 1 84 ? 17.667 13.622 -16.025 1.00 58.00 84 SER A N 1
ATOM 661 C CA . SER A 1 84 ? 18.905 13.476 -16.784 1.00 58.00 84 SER A CA 1
ATOM 662 C C . SER A 1 84 ? 19.584 14.841 -16.929 1.00 58.00 84 SER A C 1
ATOM 664 O O . SER A 1 84 ? 19.131 15.692 -17.696 1.00 58.00 84 SER A O 1
ATOM 666 N N . CYS A 1 85 ? 20.676 15.070 -16.201 1.00 45.41 85 CYS A N 1
ATOM 667 C CA . CYS A 1 85 ? 21.550 16.212 -16.461 1.00 45.41 85 CYS A CA 1
ATOM 668 C C . CYS A 1 85 ? 22.473 15.891 -17.641 1.00 45.41 85 CYS A C 1
ATOM 670 O O . CYS A 1 85 ? 23.406 15.101 -17.509 1.00 45.41 85 CYS A O 1
ATOM 672 N N . SER A 1 86 ? 22.237 16.532 -18.782 1.00 52.09 86 SER A N 1
ATOM 673 C CA . SER A 1 86 ? 23.264 16.719 -19.810 1.00 52.09 86 SER A CA 1
ATOM 674 C C . SER A 1 86 ? 24.273 17.765 -19.322 1.00 52.09 86 SER A C 1
ATOM 676 O O . SER A 1 86 ? 23.868 18.856 -18.917 1.00 52.09 86 SER A O 1
ATOM 678 N N . LEU A 1 87 ? 25.561 17.400 -19.327 1.00 36.47 87 LEU A N 1
ATOM 679 C CA . LEU A 1 87 ? 26.696 18.311 -19.121 1.00 36.47 87 LEU A CA 1
ATOM 680 C C . LEU A 1 87 ? 26.852 19.282 -20.295 1.00 36.47 87 LEU A C 1
ATOM 682 O O . LEU A 1 87 ? 26.653 18.835 -21.448 1.00 36.47 87 LEU A O 1
#

Secondary structure (DSSP, 8-state):
-HHHHHHHHS---HHHHHHHHHHHTSTTPPTTHHHHHHHHHHHHHHHHHHHHHHHHHHHHHTSTT------HHHHHHHHTTS-----

Organism: Noccaea caerulescens (NCBI:txid107243)